Protein AF-A0A2V6EGT9-F1 (afdb_monomer)

Foldseek 3Di:
DDDPQPPVNVVVLVVLLVVVLVLVVPDDPQKDKDWDWDDDPQKIKIKIWIWGFDFDDDDPDTDTDTHTDDIGIHIHGNVCVVVSVVVSVVSVVVD

Solvent-accessible surface area (backbone atoms only — not comparable to full-atom values): 5551 Å² total; per-residue (Å²): 135,84,78,76,72,49,70,65,58,50,51,53,48,51,52,32,50,50,52,53,54,50,51,60,71,58,49,49,102,52,25,49,62,49,76,51,76,48,77,56,90,65,30,34,38,35,42,34,41,34,26,37,60,43,81,42,74,61,88,94,43,81,42,84,42,72,45,82,74,46,80,46,69,32,78,36,49,50,94,49,38,68,60,55,52,47,54,53,51,58,60,64,70,76,110

Radius of gyration: 17.05 Å; Cα contacts (8 Å, |Δi|>4): 125; chains: 1; bounding box: 44×26×51 Å

Sequence (95 aa):
KGRWKSAAALAAATWSTYNFINARMRASDTVRVQAISKRQGNVILIETQMYQRVRTRDGRKNVDRYEEQENAKLFIPTPFARIILHCARTGLSKT

Secondary structure (DSSP, 8-state):
------HHHHHHHHHHHHHHHHHHHT-BTTEEEEEEEEEETTEEEEEEEEEEEEEEEETTEEEEEEEEEEEEEEEEEGGGHHHHHHHHHHHHTT-

pLDDT: mean 75.13, std 12.08, range [35.62, 89.94]

Mean predicted aligned error: 9.97 Å

Structure (mmCIF, N/CA/C/O backbone):
data_AF-A0A2V6EGT9-F1
#
_entry.id   AF-A0A2V6EGT9-F1
#
loop_
_atom_site.group_PDB
_atom_site.id
_atom_site.type_symbol
_atom_site.label_atom_id
_atom_site.label_alt_id
_atom_site.label_comp_id
_atom_site.label_asym_id
_atom_site.label_entity_id
_atom_site.label_seq_id
_atom_site.pdbx_PDB_ins_code
_atom_site.Cartn_x
_atom_site.Cartn_y
_atom_site.Cartn_z
_atom_site.occupancy
_atom_site.B_iso_or_equiv
_atom_site.auth_seq_id
_atom_site.auth_comp_id
_atom_site.auth_asym_id
_atom_site.auth_atom_id
_atom_site.pdbx_PDB_model_num
ATOM 1 N N . LYS A 1 1 ? 19.881 5.649 -25.094 1.00 35.62 1 LYS A N 1
ATOM 2 C CA . LYS A 1 1 ? 20.446 6.552 -24.057 1.00 35.62 1 LYS A CA 1
ATOM 3 C C . LYS A 1 1 ? 19.648 6.381 -22.765 1.00 35.62 1 LYS A C 1
ATOM 5 O O . LYS A 1 1 ? 18.539 6.893 -22.669 1.00 35.62 1 LYS A O 1
ATOM 10 N N . GLY A 1 2 ? 20.152 5.565 -21.835 1.00 45.44 2 GLY A N 1
ATOM 11 C CA . GLY A 1 2 ? 19.484 5.259 -20.568 1.00 45.44 2 GLY A CA 1
ATOM 12 C C . GLY A 1 2 ? 19.493 6.473 -19.644 1.00 45.44 2 GLY A C 1
ATOM 13 O O . GLY A 1 2 ? 20.559 6.968 -19.289 1.00 45.44 2 GLY A O 1
ATOM 14 N N . ARG A 1 3 ? 18.307 6.979 -19.289 1.00 47.31 3 ARG A N 1
ATOM 15 C CA . ARG A 1 3 ? 18.157 8.017 -18.263 1.00 47.31 3 ARG A CA 1
ATOM 16 C C . ARG A 1 3 ? 18.512 7.379 -16.926 1.00 47.31 3 ARG A C 1
ATOM 18 O O . ARG A 1 3 ? 17.720 6.614 -16.380 1.00 47.31 3 ARG A O 1
ATOM 25 N N . TRP A 1 4 ? 19.706 7.681 -16.432 1.00 44.78 4 TRP A N 1
ATOM 26 C CA . TRP A 1 4 ? 20.087 7.441 -15.049 1.00 44.78 4 TRP A CA 1
ATOM 27 C C . TRP A 1 4 ? 19.017 8.099 -14.173 1.00 44.78 4 TRP A C 1
ATOM 29 O O . TRP A 1 4 ? 18.859 9.320 -14.183 1.00 44.78 4 TRP A O 1
ATOM 39 N N . LYS A 1 5 ? 18.194 7.283 -13.506 1.00 56.72 5 LYS A N 1
ATOM 40 C CA . LYS A 1 5 ? 17.264 7.776 -12.490 1.00 56.72 5 LYS A CA 1
ATOM 41 C C . LYS A 1 5 ? 18.134 8.424 -11.420 1.00 56.72 5 LYS A C 1
ATOM 43 O O . LYS A 1 5 ? 19.019 7.760 -10.889 1.00 56.72 5 LYS A O 1
ATOM 48 N N . SER A 1 6 ? 17.936 9.716 -11.172 1.00 63.19 6 SER A N 1
ATOM 49 C CA . SER A 1 6 ? 18.693 10.446 -10.155 1.00 63.19 6 SER A CA 1
ATOM 50 C C . SER A 1 6 ? 18.623 9.706 -8.815 1.00 63.19 6 SER A C 1
ATOM 52 O O . SER A 1 6 ? 17.625 9.044 -8.521 1.00 63.19 6 SER A O 1
ATOM 54 N N . ALA A 1 7 ? 19.663 9.822 -7.986 1.00 56.53 7 ALA A N 1
ATOM 55 C CA . ALA A 1 7 ? 19.684 9.208 -6.657 1.00 56.53 7 ALA A CA 1
ATOM 56 C C . ALA A 1 7 ? 18.442 9.588 -5.827 1.00 56.53 7 ALA A C 1
ATOM 58 O O . ALA A 1 7 ? 17.896 8.749 -5.121 1.00 56.53 7 ALA A O 1
ATOM 59 N N . ALA A 1 8 ? 17.923 10.807 -6.006 1.00 53.59 8 ALA A N 1
ATOM 60 C CA . ALA A 1 8 ? 16.667 11.261 -5.411 1.00 53.59 8 ALA A CA 1
ATOM 61 C C . ALA A 1 8 ? 15.438 10.468 -5.899 1.00 53.59 8 ALA A C 1
ATOM 63 O O . ALA A 1 8 ? 14.587 10.096 -5.096 1.00 53.59 8 ALA A O 1
ATOM 64 N N . ALA A 1 9 ? 15.349 10.156 -7.197 1.00 58.44 9 ALA A N 1
ATOM 65 C CA . ALA A 1 9 ? 14.263 9.340 -7.743 1.00 58.44 9 ALA A CA 1
ATOM 66 C C . ALA A 1 9 ? 14.337 7.883 -7.260 1.00 58.44 9 ALA A C 1
ATOM 68 O O . ALA A 1 9 ? 13.303 7.249 -7.050 1.00 58.44 9 ALA A O 1
ATOM 69 N N . LEU A 1 10 ? 15.550 7.354 -7.070 1.00 58.38 10 LEU A N 1
ATOM 70 C CA . LEU A 1 10 ? 15.748 6.034 -6.477 1.00 58.38 10 LEU A CA 1
ATOM 71 C C . LEU A 1 10 ? 15.385 6.041 -4.985 1.00 58.38 10 LEU A C 1
ATOM 73 O O . LEU A 1 10 ? 14.630 5.181 -4.554 1.00 58.38 10 LEU A O 1
ATOM 77 N N . ALA A 1 11 ? 15.840 7.037 -4.221 1.00 55.75 11 ALA A N 1
ATOM 78 C CA . ALA A 1 11 ? 15.535 7.184 -2.799 1.00 55.75 11 ALA A CA 1
ATOM 79 C C . ALA A 1 11 ? 14.028 7.334 -2.539 1.00 55.75 11 ALA A C 1
ATOM 81 O O . ALA A 1 11 ? 13.489 6.655 -1.668 1.00 55.75 11 ALA A O 1
ATOM 82 N N . ALA A 1 12 ? 13.326 8.141 -3.342 1.00 58.69 12 ALA A N 1
ATOM 83 C CA . ALA A 1 12 ? 11.873 8.274 -3.264 1.00 58.69 12 ALA A CA 1
ATOM 84 C C . ALA A 1 12 ? 11.155 6.943 -3.557 1.00 58.69 12 ALA A C 1
ATOM 86 O O . ALA A 1 12 ? 10.224 6.571 -2.846 1.00 58.69 12 ALA A O 1
ATOM 87 N N . ALA A 1 13 ? 11.617 6.184 -4.558 1.00 59.16 13 ALA A N 1
ATOM 88 C CA . ALA A 1 13 ? 11.057 4.869 -4.872 1.00 59.16 13 ALA A CA 1
ATOM 89 C C . ALA A 1 13 ? 11.316 3.836 -3.759 1.00 59.16 13 ALA A C 1
ATOM 91 O O . ALA A 1 13 ? 10.426 3.046 -3.432 1.00 59.16 13 ALA A O 1
ATOM 92 N N . THR A 1 14 ? 12.506 3.855 -3.153 1.00 57.62 14 THR A N 1
ATOM 93 C CA . THR A 1 14 ? 12.855 2.993 -2.015 1.00 57.62 14 THR A CA 1
ATOM 94 C C . THR A 1 14 ? 11.997 3.326 -0.795 1.00 57.62 14 THR A C 1
ATOM 96 O O . THR A 1 14 ? 11.434 2.416 -0.189 1.00 57.62 14 THR A O 1
ATOM 99 N N . TRP A 1 15 ? 11.806 4.613 -0.488 1.00 57.44 15 TRP A N 1
ATOM 100 C CA . TRP A 1 15 ? 10.949 5.077 0.608 1.00 57.44 15 TRP A CA 1
ATOM 101 C C . TRP A 1 15 ? 9.484 4.657 0.421 1.00 57.44 15 TRP A C 1
ATOM 103 O O . TRP A 1 15 ? 8.878 4.079 1.322 1.00 57.44 15 TRP A O 1
ATOM 113 N N . SER A 1 16 ? 8.925 4.844 -0.781 1.00 62.25 16 SER A N 1
ATOM 114 C CA . SER A 1 16 ? 7.562 4.395 -1.096 1.00 62.25 16 SER A CA 1
ATOM 115 C C . SER A 1 16 ? 7.402 2.873 -1.003 1.00 62.25 16 SER A C 1
ATOM 117 O O . SER A 1 16 ? 6.350 2.392 -0.584 1.00 62.25 16 SER A O 1
ATOM 119 N N . THR A 1 17 ? 8.428 2.103 -1.383 1.00 64.25 17 THR A N 1
ATOM 120 C CA . THR A 1 17 ? 8.392 0.631 -1.310 1.00 64.25 17 THR A CA 1
ATOM 121 C C . THR A 1 17 ? 8.463 0.147 0.138 1.00 64.25 17 THR A C 1
ATOM 123 O O . THR A 1 17 ? 7.720 -0.756 0.520 1.00 64.25 17 THR A O 1
ATOM 126 N N . TYR A 1 18 ? 9.306 0.778 0.959 1.00 65.00 18 TYR A N 1
ATOM 127 C CA . TYR A 1 18 ?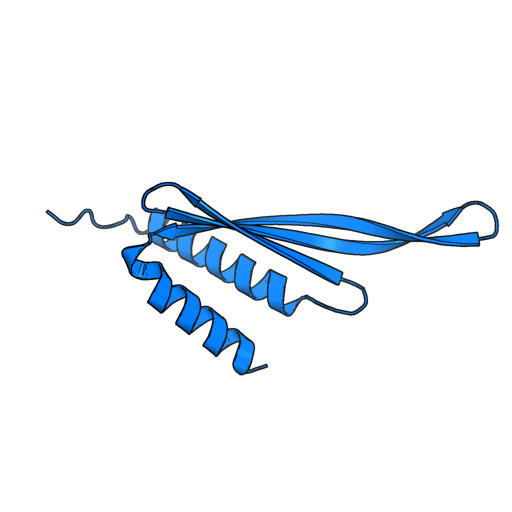 9.411 0.499 2.391 1.00 65.00 18 TYR A CA 1
ATOM 128 C C . TYR A 1 18 ? 8.085 0.761 3.115 1.00 65.00 18 TYR A C 1
ATOM 130 O O . TYR A 1 18 ? 7.594 -0.111 3.828 1.00 65.00 18 TYR A O 1
ATOM 138 N N . ASN A 1 19 ? 7.443 1.902 2.847 1.00 67.75 19 ASN A N 1
ATOM 139 C CA . ASN A 1 19 ? 6.145 2.237 3.438 1.00 67.75 19 ASN A CA 1
ATOM 140 C C . ASN A 1 19 ? 5.042 1.261 3.018 1.00 67.75 19 ASN A C 1
ATOM 142 O O . ASN A 1 19 ? 4.214 0.889 3.843 1.00 67.75 19 ASN A O 1
ATOM 146 N N . PHE A 1 20 ? 5.055 0.785 1.771 1.00 69.75 20 PHE A N 1
ATOM 147 C CA . PHE A 1 20 ? 4.119 -0.243 1.313 1.00 69.75 20 PHE A CA 1
ATOM 148 C C . PHE A 1 20 ? 4.280 -1.575 2.066 1.00 69.75 20 PHE A C 1
ATOM 150 O O . PHE A 1 20 ? 3.289 -2.160 2.506 1.00 69.75 20 PHE A O 1
ATOM 157 N N . ILE A 1 21 ? 5.517 -2.058 2.223 1.00 71.00 21 ILE A N 1
ATOM 158 C CA . ILE A 1 21 ? 5.794 -3.305 2.952 1.00 71.00 21 ILE A CA 1
ATOM 159 C C . ILE A 1 21 ? 5.435 -3.136 4.432 1.00 71.00 21 ILE A C 1
ATOM 161 O O . ILE A 1 21 ? 4.706 -3.964 4.973 1.00 71.00 21 ILE A O 1
ATOM 165 N N . ASN A 1 22 ? 5.862 -2.040 5.061 1.00 72.31 22 ASN A N 1
ATOM 166 C CA . ASN A 1 22 ? 5.544 -1.744 6.457 1.00 72.31 22 ASN A CA 1
ATOM 167 C C . ASN A 1 22 ? 4.043 -1.639 6.706 1.00 72.31 22 ASN A C 1
ATOM 169 O O . ASN A 1 22 ? 3.555 -2.227 7.667 1.00 72.31 22 ASN A O 1
ATOM 173 N N . ALA A 1 23 ? 3.303 -0.940 5.842 1.00 71.12 23 ALA A N 1
ATOM 174 C CA . ALA A 1 23 ? 1.853 -0.848 5.959 1.00 71.12 23 ALA A CA 1
ATOM 175 C C . ALA A 1 23 ? 1.222 -2.244 5.948 1.00 71.12 23 ALA A C 1
ATOM 177 O O . ALA A 1 23 ? 0.391 -2.538 6.796 1.00 71.12 23 ALA A O 1
ATOM 178 N N . ARG A 1 24 ? 1.669 -3.144 5.061 1.00 73.38 24 ARG A N 1
ATOM 179 C CA . ARG A 1 24 ? 1.181 -4.532 5.034 1.00 73.38 24 ARG A CA 1
ATOM 180 C C . ARG A 1 24 ? 1.566 -5.345 6.267 1.00 73.38 24 ARG A C 1
ATOM 182 O O . ARG A 1 24 ? 0.728 -6.099 6.746 1.00 73.38 24 ARG A O 1
ATOM 189 N N . MET A 1 25 ? 2.779 -5.182 6.791 1.00 74.62 25 MET A N 1
ATOM 190 C CA . MET A 1 25 ? 3.211 -5.875 8.014 1.00 74.62 25 MET A CA 1
ATOM 191 C C . MET A 1 25 ? 2.469 -5.394 9.269 1.00 74.62 25 MET A C 1
ATOM 193 O O . MET A 1 25 ? 2.375 -6.134 10.240 1.00 74.62 25 MET A O 1
ATOM 197 N N . ARG A 1 26 ? 1.926 -4.170 9.263 1.00 74.50 26 ARG A N 1
ATOM 198 C CA . ARG A 1 26 ? 1.133 -3.616 10.374 1.00 74.50 26 ARG A CA 1
ATOM 199 C C . ARG A 1 26 ? -0.311 -4.128 10.421 1.00 74.50 26 ARG A C 1
ATOM 201 O O . ARG A 1 26 ? -1.030 -3.784 11.360 1.00 74.50 26 ARG A O 1
ATOM 208 N N . ALA A 1 27 ? -0.754 -4.908 9.432 1.00 77.81 27 ALA A N 1
ATOM 209 C CA . ALA A 1 27 ? -2.085 -5.505 9.449 1.00 77.81 27 ALA A CA 1
ATOM 210 C C . ALA A 1 27 ? -2.266 -6.366 10.712 1.00 77.81 27 ALA A C 1
ATOM 212 O O . ALA A 1 27 ? -1.450 -7.236 11.004 1.00 77.81 27 ALA A O 1
ATOM 213 N N . SER A 1 28 ? -3.325 -6.101 11.474 1.00 80.81 28 SER A N 1
ATOM 214 C CA . SER A 1 28 ? -3.626 -6.771 12.745 1.00 80.81 28 SER A CA 1
ATOM 215 C C . SER A 1 28 ? -5.125 -6.685 13.057 1.00 80.81 28 SER A C 1
ATOM 217 O O . SER A 1 28 ? -5.882 -6.040 12.330 1.00 80.81 28 SER A O 1
ATOM 219 N N . ASP A 1 29 ? -5.576 -7.269 14.168 1.00 79.12 29 ASP A N 1
ATOM 220 C CA . ASP A 1 29 ? -6.991 -7.223 14.579 1.00 79.12 29 ASP A CA 1
ATOM 221 C C . ASP A 1 29 ? -7.526 -5.795 14.792 1.00 79.12 29 ASP A C 1
ATOM 223 O O . ASP A 1 29 ? -8.728 -5.523 14.665 1.00 79.12 29 ASP A O 1
ATOM 227 N N . THR A 1 30 ? -6.633 -4.859 15.115 1.00 81.88 30 THR A N 1
ATOM 228 C CA . THR A 1 30 ? -6.950 -3.446 15.341 1.00 81.88 30 THR A CA 1
ATOM 229 C C . THR A 1 30 ? -6.574 -2.557 14.160 1.00 81.88 30 THR A C 1
ATOM 231 O O . THR A 1 30 ? -6.973 -1.395 14.146 1.00 81.88 30 THR A O 1
ATOM 234 N N . VAL A 1 31 ? -5.871 -3.077 13.151 1.00 84.00 31 VAL A N 1
ATOM 235 C CA . VAL A 1 31 ? -5.402 -2.316 11.988 1.00 84.00 31 VAL A CA 1
ATOM 236 C C . VAL A 1 31 ? -5.785 -3.038 10.703 1.00 84.00 31 VAL A C 1
ATOM 238 O O . VAL A 1 31 ? -5.225 -4.076 10.352 1.00 84.00 31 VAL A O 1
ATOM 241 N N . ARG A 1 32 ? -6.708 -2.444 9.949 1.00 84.94 32 ARG A N 1
ATOM 242 C CA . ARG A 1 32 ? -7.068 -2.904 8.607 1.00 84.94 32 ARG A CA 1
ATOM 243 C C . ARG A 1 32 ? -6.205 -2.206 7.573 1.00 84.94 32 ARG A C 1
ATOM 245 O O . ARG A 1 32 ? -6.060 -0.990 7.596 1.00 84.94 32 ARG A O 1
ATOM 252 N N . VAL A 1 33 ? -5.686 -2.980 6.631 1.00 83.75 33 VAL A N 1
ATOM 253 C CA . VAL A 1 33 ? -4.873 -2.471 5.527 1.00 83.75 33 VAL A CA 1
ATOM 254 C C . VAL A 1 33 ? -5.563 -2.852 4.230 1.00 83.75 33 VAL A C 1
ATOM 256 O O . VAL A 1 33 ? -5.764 -4.033 3.950 1.00 83.75 33 VAL A O 1
ATOM 259 N N . GLN A 1 34 ? -5.932 -1.857 3.435 1.00 84.94 34 GLN A N 1
ATOM 260 C CA . GLN A 1 34 ? -6.49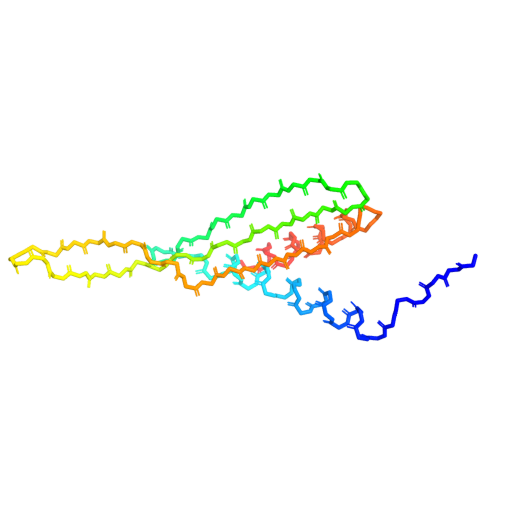4 -2.045 2.106 1.00 84.94 34 GLN A CA 1
ATOM 261 C C . GLN A 1 34 ? -5.461 -1.623 1.069 1.00 84.94 34 GLN A C 1
ATOM 263 O O . GLN A 1 34 ? -4.803 -0.602 1.228 1.00 84.94 34 GLN A O 1
ATOM 268 N N . ALA A 1 35 ? -5.307 -2.400 -0.002 1.00 83.44 35 ALA A N 1
ATOM 269 C CA . ALA A 1 35 ? -4.432 -2.040 -1.110 1.00 83.44 35 ALA A CA 1
ATOM 270 C C . ALA A 1 35 ? -5.184 -2.177 -2.434 1.00 83.44 35 ALA A C 1
ATOM 272 O O . ALA A 1 35 ? -5.728 -3.240 -2.732 1.00 83.44 35 ALA A O 1
ATOM 273 N N . ILE A 1 36 ? -5.180 -1.116 -3.234 1.00 85.31 36 ILE A N 1
ATOM 274 C CA . ILE A 1 36 ? -5.803 -1.058 -4.554 1.00 85.31 36 ILE A CA 1
ATOM 275 C C . ILE A 1 36 ? -4.704 -0.792 -5.575 1.00 85.31 36 ILE A C 1
ATOM 277 O O . ILE A 1 36 ? -3.930 0.152 -5.443 1.00 85.31 36 ILE A O 1
ATOM 281 N N . SER A 1 37 ? -4.626 -1.623 -6.611 1.00 84.06 37 SER A N 1
ATOM 282 C CA . SER A 1 37 ? -3.657 -1.450 -7.694 1.00 84.06 37 SER A CA 1
ATOM 283 C C . SER A 1 37 ? -4.344 -1.077 -8.999 1.00 84.06 37 SER A C 1
ATOM 285 O O . SER A 1 37 ? -5.307 -1.731 -9.393 1.00 84.06 37 SER A O 1
ATOM 287 N N . LYS A 1 38 ? -3.799 -0.093 -9.716 1.00 89.94 38 LYS A N 1
ATOM 288 C CA . LYS A 1 38 ? -4.236 0.295 -11.063 1.00 89.94 38 LYS A CA 1
ATOM 289 C C . LYS A 1 38 ? -3.046 0.477 -11.997 1.00 89.94 38 LYS A C 1
ATOM 291 O O . LYS A 1 38 ? -2.007 1.007 -11.606 1.00 89.94 38 LYS A O 1
ATOM 296 N N . ARG A 1 39 ? -3.193 0.060 -13.255 1.00 87.19 39 ARG A N 1
ATOM 297 C CA . ARG A 1 39 ? -2.196 0.315 -14.301 1.00 87.19 39 ARG A CA 1
ATOM 298 C C . ARG A 1 39 ? -2.488 1.658 -14.969 1.00 87.19 39 ARG A C 1
ATOM 300 O O . ARG A 1 39 ? -3.598 1.889 -15.429 1.00 87.19 39 ARG A O 1
ATOM 307 N N . GLN A 1 40 ? -1.482 2.521 -15.041 1.00 88.56 40 GLN A N 1
ATOM 308 C CA . GLN A 1 40 ? -1.514 3.819 -15.710 1.00 88.56 40 GLN A CA 1
ATOM 309 C C . GLN A 1 40 ? -0.375 3.870 -16.734 1.00 88.56 40 GLN A C 1
ATOM 311 O O . GLN A 1 40 ? 0.772 4.193 -16.417 1.00 88.56 40 GLN A O 1
ATOM 316 N N . GLY A 1 41 ? -0.678 3.465 -17.970 1.00 88.12 41 GLY A N 1
ATOM 317 C CA . GLY A 1 41 ? 0.312 3.344 -19.042 1.00 88.12 41 GLY A CA 1
ATOM 318 C C . GLY A 1 41 ? 1.452 2.384 -18.678 1.00 88.12 41 GLY A C 1
ATOM 319 O O . GLY A 1 41 ? 1.240 1.177 -18.510 1.00 88.12 41 GLY A O 1
ATOM 320 N N . ASN A 1 42 ? 2.663 2.938 -18.546 1.00 86.00 42 ASN A N 1
ATOM 321 C CA . ASN A 1 42 ? 3.885 2.200 -18.206 1.00 86.00 42 ASN A CA 1
ATOM 322 C C . ASN A 1 42 ? 4.171 2.111 -16.701 1.00 86.00 42 ASN A C 1
ATOM 324 O O . ASN A 1 42 ? 5.203 1.559 -16.313 1.00 86.00 42 ASN A O 1
ATOM 328 N N . VAL A 1 43 ? 3.271 2.587 -15.844 1.00 84.75 43 VAL A N 1
ATOM 329 C CA . VAL A 1 43 ? 3.402 2.525 -14.384 1.00 84.75 43 VAL A CA 1
ATOM 330 C C . VAL A 1 43 ? 2.220 1.758 -13.789 1.00 84.75 43 VAL A C 1
ATOM 332 O O . VAL A 1 43 ? 1.093 1.860 -14.261 1.00 84.75 43 VAL A O 1
ATOM 335 N N . ILE A 1 44 ? 2.473 0.975 -12.748 1.00 84.88 44 ILE A N 1
ATOM 336 C CA . ILE A 1 44 ? 1.470 0.375 -11.874 1.00 84.88 44 ILE A CA 1
ATOM 337 C C . ILE A 1 44 ? 1.475 1.199 -10.592 1.00 84.88 44 ILE A C 1
ATOM 339 O O . ILE A 1 44 ? 2.498 1.289 -9.918 1.00 84.88 44 ILE A O 1
ATOM 343 N N . LEU A 1 45 ? 0.350 1.819 -10.273 1.00 85.81 45 LEU A N 1
ATOM 344 C CA . LEU A 1 45 ? 0.147 2.533 -9.024 1.00 85.81 45 LEU A CA 1
ATOM 345 C C . LEU A 1 45 ? -0.543 1.592 -8.039 1.00 85.81 45 LEU A C 1
ATOM 347 O O . LEU A 1 45 ? -1.586 1.027 -8.358 1.00 85.81 45 LEU A O 1
ATOM 351 N N . ILE A 1 46 ? 0.040 1.432 -6.859 1.00 84.88 46 ILE A N 1
ATOM 352 C CA . ILE A 1 46 ? -0.567 0.751 -5.721 1.00 84.88 46 ILE A CA 1
ATOM 353 C C . ILE A 1 46 ? -0.853 1.802 -4.651 1.00 84.88 46 ILE A C 1
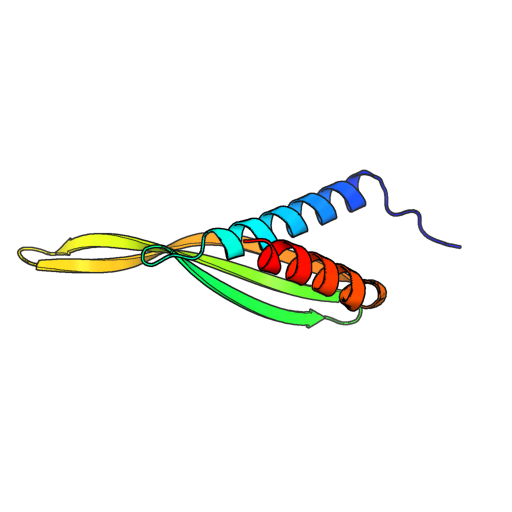ATOM 355 O O . ILE A 1 46 ? 0.067 2.427 -4.131 1.00 84.88 46 ILE A O 1
ATOM 359 N N . GLU A 1 47 ? -2.126 2.010 -4.345 1.00 86.19 47 GLU A N 1
ATOM 360 C CA . GLU A 1 47 ? -2.590 2.865 -3.254 1.00 86.19 47 GLU A CA 1
ATOM 361 C C . GLU A 1 47 ? -2.894 1.965 -2.055 1.00 86.19 47 GLU A C 1
ATOM 363 O O . GLU A 1 47 ? -3.588 0.960 -2.192 1.00 86.19 47 GLU A O 1
ATOM 368 N N . THR A 1 48 ? -2.312 2.273 -0.900 1.00 85.56 48 THR A N 1
ATOM 369 C CA . THR A 1 48 ? -2.482 1.520 0.346 1.00 85.56 48 THR A CA 1
ATOM 370 C C . THR A 1 48 ? -3.069 2.435 1.402 1.00 85.56 48 THR A C 1
ATOM 372 O O . THR A 1 48 ? -2.511 3.495 1.668 1.00 85.56 48 THR A O 1
ATOM 375 N N . GLN A 1 49 ? -4.183 2.018 1.986 1.00 87.44 49 GLN A N 1
ATOM 376 C CA . GLN A 1 49 ? -4.894 2.721 3.043 1.00 87.44 49 GLN A CA 1
ATOM 377 C C . GLN A 1 49 ? -4.827 1.900 4.322 1.00 87.44 49 GLN A C 1
ATOM 379 O O . GLN A 1 49 ? -5.098 0.697 4.310 1.00 87.44 49 GLN A O 1
ATOM 384 N N . MET A 1 50 ? -4.459 2.551 5.417 1.00 87.75 50 MET A N 1
ATOM 385 C CA . MET A 1 50 ? -4.436 1.963 6.747 1.00 87.75 50 MET A CA 1
ATOM 386 C C . MET A 1 50 ? -5.558 2.574 7.575 1.00 87.75 50 MET A C 1
ATOM 388 O O . MET A 1 50 ? -5.632 3.791 7.728 1.00 87.75 50 MET A O 1
ATOM 392 N N . TYR A 1 51 ? -6.397 1.716 8.141 1.00 87.94 51 TYR A N 1
ATOM 393 C CA . TYR A 1 51 ? -7.481 2.090 9.030 1.00 87.94 51 TYR A CA 1
ATOM 394 C C . TYR A 1 51 ? -7.254 1.478 10.403 1.00 87.94 51 TYR A C 1
ATOM 396 O O . TYR A 1 51 ? -7.095 0.263 10.525 1.00 87.94 51 TYR A O 1
ATOM 404 N N . GLN A 1 52 ? -7.295 2.293 11.447 1.00 88.50 52 GLN A N 1
ATOM 405 C CA . GLN A 1 52 ? -7.185 1.817 12.819 1.00 88.50 52 GLN A CA 1
ATOM 406 C C . GLN A 1 52 ? -8.562 1.754 13.468 1.00 88.50 52 GLN A C 1
ATOM 408 O O . GLN A 1 52 ? -9.391 2.647 13.304 1.00 88.50 52 GLN A O 1
ATOM 413 N N . ARG A 1 53 ? -8.807 0.679 14.214 1.00 85.12 53 ARG A N 1
ATOM 414 C CA . ARG A 1 53 ? -9.997 0.521 15.040 1.00 85.12 53 ARG A CA 1
ATOM 415 C C . ARG A 1 53 ? -9.899 1.478 16.222 1.00 85.12 53 ARG A C 1
ATOM 417 O O . ARG A 1 53 ? -9.059 1.302 17.102 1.00 85.12 53 ARG A O 1
ATOM 424 N N . VAL A 1 54 ? -10.795 2.449 16.256 1.00 86.00 54 VAL A N 1
ATOM 425 C CA . VAL A 1 54 ? -10.966 3.395 17.351 1.00 86.00 54 VAL A CA 1
ATOM 426 C C . VAL A 1 54 ? -12.255 3.041 18.081 1.00 86.00 54 VAL A C 1
ATOM 428 O O . VAL A 1 54 ? -13.335 2.950 17.493 1.00 86.00 54 VAL A O 1
ATOM 431 N N . ARG A 1 55 ? -12.139 2.812 19.389 1.00 82.12 55 ARG A N 1
ATOM 432 C CA . ARG A 1 55 ? -13.294 2.647 20.271 1.00 82.12 55 ARG A CA 1
ATOM 433 C C . ARG A 1 55 ? -13.758 4.019 20.708 1.00 82.12 55 ARG A C 1
ATOM 435 O O . ARG A 1 55 ? -13.069 4.689 21.469 1.00 82.12 55 ARG A O 1
ATOM 442 N N . THR A 1 56 ? -14.933 4.414 20.245 1.00 80.50 56 THR A N 1
ATOM 443 C CA . THR A 1 56 ? -15.588 5.644 20.686 1.00 80.50 56 THR A CA 1
ATOM 444 C C . THR A 1 56 ? -16.797 5.296 21.540 1.00 80.50 56 THR A C 1
ATOM 446 O O . THR A 1 56 ? -17.460 4.275 21.341 1.00 80.50 56 THR A O 1
ATOM 449 N N . ARG A 1 57 ? -17.056 6.117 22.556 1.00 76.31 57 ARG A N 1
ATOM 450 C CA . ARG A 1 57 ? -18.206 5.943 23.438 1.00 76.31 57 ARG A CA 1
ATOM 451 C C . ARG A 1 57 ? -19.343 6.805 22.909 1.00 76.31 57 ARG A C 1
ATOM 453 O O . ARG A 1 57 ? -19.230 8.025 22.915 1.00 76.31 57 ARG A O 1
ATOM 460 N N . ASP A 1 58 ? -20.420 6.167 22.470 1.00 77.62 58 ASP A N 1
ATOM 461 C CA . ASP A 1 58 ? -21.640 6.839 22.030 1.00 77.62 58 ASP A CA 1
ATOM 462 C C . ASP A 1 58 ? -22.727 6.609 23.092 1.00 77.62 58 ASP A C 1
ATOM 464 O O . ASP A 1 58 ? -23.322 5.529 23.216 1.00 77.62 58 ASP A O 1
ATOM 468 N N . GLY A 1 59 ? -22.875 7.586 23.991 1.00 81.62 59 GLY A N 1
A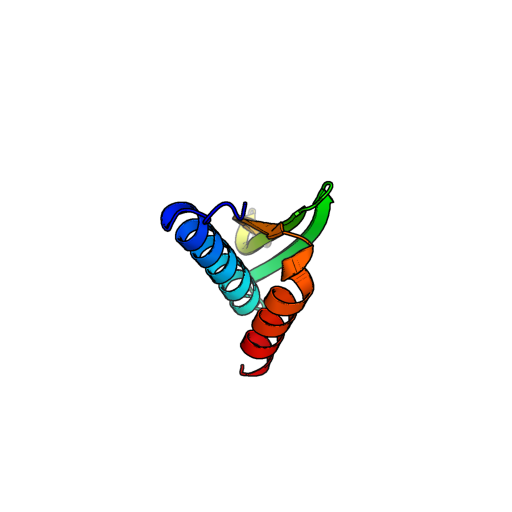TOM 469 C CA . GLY A 1 59 ? -23.708 7.474 25.189 1.00 81.62 59 GLY A CA 1
ATOM 470 C C . GLY A 1 59 ? -23.267 6.340 26.132 1.00 81.62 59 GLY A C 1
ATOM 471 O O . GLY A 1 59 ? -22.204 6.391 26.758 1.00 81.62 59 GLY A O 1
ATOM 472 N N . ARG A 1 60 ? -24.110 5.305 26.280 1.00 80.31 60 ARG A N 1
ATOM 473 C CA . ARG A 1 60 ? -23.839 4.121 27.129 1.00 80.31 60 ARG A CA 1
ATOM 474 C C . ARG A 1 60 ? -23.239 2.931 26.370 1.00 80.31 60 ARG A C 1
ATOM 476 O O . ARG A 1 60 ? -22.991 1.903 26.994 1.00 80.31 60 ARG A O 1
ATOM 483 N N . LYS A 1 61 ? -23.017 3.036 25.056 1.00 77.75 61 LYS A N 1
ATOM 484 C CA . LYS A 1 61 ? -22.499 1.938 24.228 1.00 77.75 61 LYS A CA 1
ATOM 485 C C . LYS A 1 61 ? -21.099 2.263 23.710 1.00 77.75 61 LYS A C 1
ATOM 487 O O . LYS A 1 61 ? -20.803 3.402 23.358 1.00 77.75 61 LYS A O 1
ATOM 492 N N . ASN A 1 62 ? -20.246 1.244 23.652 1.00 80.88 62 ASN A N 1
ATOM 493 C CA . ASN A 1 62 ? -18.978 1.327 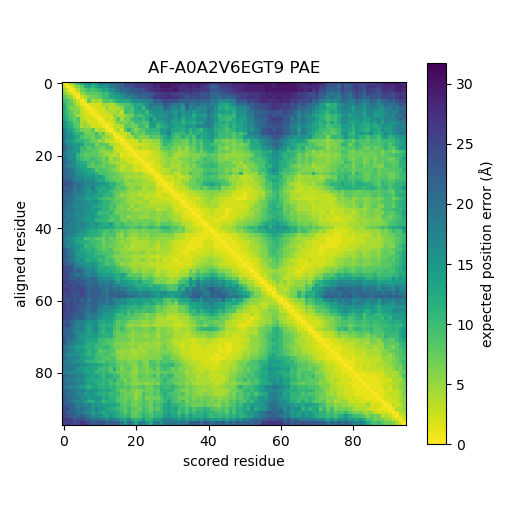22.935 1.00 80.88 62 ASN A CA 1
ATOM 494 C C . ASN A 1 62 ? -19.242 1.007 21.465 1.00 80.88 62 ASN A C 1
ATOM 496 O O . ASN A 1 62 ? -19.815 -0.038 21.158 1.00 80.88 62 ASN A O 1
ATOM 500 N N . VAL A 1 63 ? -18.834 1.906 20.576 1.00 82.69 63 VAL A N 1
ATOM 501 C CA . VAL A 1 63 ? -18.924 1.736 19.129 1.00 82.69 63 VAL A CA 1
ATOM 502 C C . VAL A 1 63 ? -17.507 1.634 18.587 1.00 82.69 63 VAL A C 1
ATOM 504 O O . VAL A 1 63 ? -16.671 2.512 18.803 1.00 82.69 63 VAL A O 1
ATOM 507 N N . ASP A 1 64 ? -17.229 0.542 17.885 1.00 81.88 64 ASP A N 1
ATOM 508 C CA . ASP A 1 64 ? -15.987 0.400 17.139 1.00 81.88 64 ASP A CA 1
ATOM 509 C C . ASP A 1 64 ? -16.137 1.092 15.784 1.00 81.88 64 ASP A C 1
ATOM 511 O O . ASP A 1 64 ? -17.014 0.745 14.992 1.00 81.88 64 ASP A O 1
ATOM 515 N N . ARG A 1 65 ? -15.276 2.072 15.514 1.00 84.06 65 ARG A N 1
ATOM 516 C CA . ARG A 1 65 ? -15.154 2.725 14.207 1.00 84.06 65 ARG A CA 1
ATOM 517 C C . ARG A 1 65 ? -13.759 2.481 13.654 1.00 84.06 65 ARG A C 1
ATOM 519 O O . ARG A 1 65 ? -12.829 2.218 14.408 1.00 84.06 65 ARG A O 1
ATOM 526 N N . TYR A 1 66 ? -13.625 2.525 12.338 1.00 83.81 66 TYR A N 1
ATOM 527 C CA . TYR A 1 66 ? -12.329 2.459 11.672 1.00 83.81 66 TYR A CA 1
ATOM 528 C C . TYR A 1 66 ? -12.018 3.840 11.107 1.00 83.81 66 TYR A C 1
ATOM 530 O O . TYR A 1 66 ? -12.783 4.346 10.289 1.00 83.81 66 TYR A O 1
ATOM 538 N N . GLU A 1 67 ? -10.923 4.442 11.555 1.00 86.69 67 GLU A N 1
ATOM 539 C CA . GLU A 1 67 ? -10.473 5.762 11.106 1.00 86.69 67 GLU A CA 1
ATOM 540 C C . GLU A 1 67 ? -9.227 5.613 10.227 1.00 86.69 67 GLU A C 1
ATOM 542 O O . GLU A 1 67 ? -8.338 4.821 10.551 1.00 86.69 67 GLU A O 1
ATOM 547 N N . GLU A 1 68 ? -9.178 6.334 9.100 1.00 85.75 68 GLU A N 1
ATOM 548 C CA . GLU A 1 68 ? -8.015 6.342 8.199 1.00 85.75 68 GLU A CA 1
ATOM 549 C C . GLU A 1 68 ? -6.835 7.016 8.904 1.00 85.75 68 GLU A C 1
ATOM 551 O O . GLU A 1 68 ? -6.938 8.153 9.355 1.00 85.75 68 GLU A O 1
ATOM 556 N N . GLN A 1 69 ? -5.722 6.296 9.011 1.00 83.81 69 GLN A N 1
ATOM 557 C CA . GLN A 1 69 ? -4.492 6.765 9.651 1.00 83.81 69 GLN A CA 1
ATOM 558 C C . GLN A 1 69 ? -3.441 7.157 8.616 1.00 83.81 69 GLN A C 1
ATOM 560 O O . GLN A 1 69 ? -2.799 8.196 8.729 1.00 83.81 69 GLN A O 1
ATOM 565 N N . GLU A 1 70 ? -3.256 6.323 7.593 1.00 81.12 70 GLU A N 1
ATOM 566 C CA . GLU A 1 70 ? -2.203 6.520 6.601 1.00 81.12 70 GLU A CA 1
ATOM 567 C C . GLU A 1 70 ? -2.705 6.174 5.197 1.00 81.12 70 GLU A C 1
ATOM 569 O O . GLU A 1 70 ? -3.410 5.182 4.990 1.00 81.12 70 GLU A O 1
ATOM 574 N N . ASN A 1 71 ? -2.270 6.971 4.220 1.00 82.06 71 ASN A N 1
ATOM 575 C CA . ASN A 1 71 ? -2.470 6.731 2.796 1.00 82.06 71 ASN A CA 1
ATOM 576 C C . ASN A 1 71 ? -1.113 6.777 2.088 1.00 82.06 71 ASN A C 1
ATOM 578 O O . ASN A 1 71 ? -0.464 7.822 2.028 1.00 82.06 71 ASN A O 1
ATOM 582 N N . ALA A 1 72 ? -0.670 5.641 1.558 1.00 80.12 72 ALA A N 1
ATOM 583 C CA . ALA A 1 72 ? 0.603 5.515 0.865 1.00 80.12 72 ALA A CA 1
ATOM 584 C C . ALA A 1 72 ? 0.389 5.170 -0.609 1.00 80.12 72 ALA A C 1
ATOM 586 O O . ALA A 1 72 ? -0.412 4.303 -0.959 1.00 80.12 72 ALA A O 1
ATOM 587 N N . LYS A 1 73 ? 1.1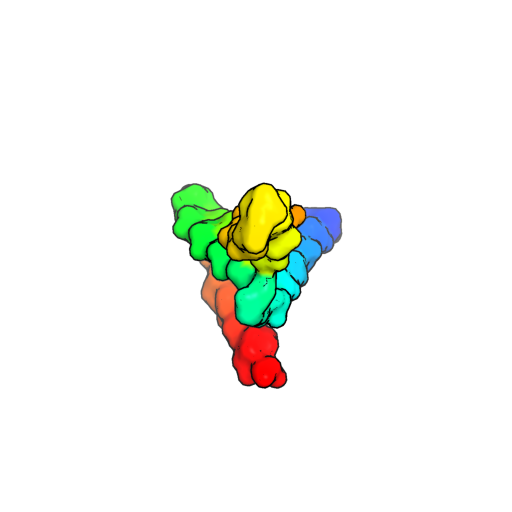60 5.814 -1.488 1.00 82.5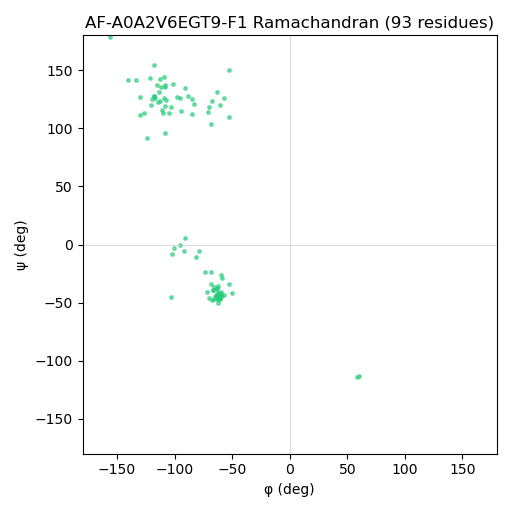6 73 LYS A N 1
ATOM 588 C CA . LYS A 1 73 ? 1.147 5.549 -2.929 1.00 82.56 73 LYS A CA 1
ATOM 589 C C . LYS A 1 73 ? 2.502 5.032 -3.381 1.00 82.56 73 LYS A C 1
ATOM 591 O O . LYS A 1 73 ? 3.529 5.674 -3.162 1.00 82.56 73 LYS A O 1
ATOM 596 N N . LEU A 1 74 ? 2.493 3.882 -4.043 1.00 80.75 74 LEU A N 1
ATOM 597 C CA . LEU A 1 74 ? 3.670 3.262 -4.633 1.00 80.75 74 LEU A CA 1
ATOM 598 C C . LEU A 1 74 ? 3.528 3.226 -6.153 1.00 80.75 74 LEU A C 1
ATOM 600 O O . LEU A 1 74 ? 2.593 2.637 -6.689 1.00 80.75 74 LEU A O 1
ATOM 604 N N . PHE A 1 75 ? 4.491 3.825 -6.847 1.00 82.50 75 PHE A N 1
ATOM 605 C CA . PHE A 1 75 ? 4.554 3.851 -8.304 1.00 82.50 75 PHE A CA 1
ATOM 606 C C . PHE A 1 75 ? 5.624 2.880 -8.793 1.00 82.50 75 PHE A C 1
ATOM 608 O O . PHE A 1 75 ? 6.820 3.085 -8.591 1.00 82.50 75 PHE A O 1
ATOM 615 N N . ILE A 1 76 ? 5.193 1.821 -9.466 1.00 81.81 76 ILE A N 1
ATOM 616 C CA . ILE A 1 76 ? 6.051 0.748 -9.955 1.00 81.81 76 ILE A CA 1
ATOM 617 C C . ILE A 1 76 ? 6.120 0.834 -11.479 1.00 81.81 76 ILE A C 1
ATOM 619 O O . ILE A 1 76 ? 5.122 0.573 -12.149 1.00 81.81 76 ILE A O 1
ATOM 623 N N . PRO A 1 77 ? 7.272 1.150 -12.088 1.00 83.75 77 PRO A N 1
ATOM 624 C CA . PRO A 1 77 ? 7.394 1.050 -13.534 1.00 83.75 77 PRO A CA 1
ATOM 625 C C . PRO A 1 77 ? 7.215 -0.408 -13.971 1.00 83.75 77 PRO A C 1
ATOM 627 O O . PRO A 1 77 ? 7.868 -1.308 -13.440 1.00 83.75 77 PRO A O 1
ATOM 630 N N . THR A 1 78 ? 6.364 -0.630 -14.970 1.00 84.38 78 THR A N 1
ATOM 631 C CA . THR A 1 78 ? 5.964 -1.961 -15.460 1.00 84.38 78 THR A CA 1
ATOM 632 C C . THR A 1 78 ? 7.151 -2.892 -15.745 1.00 84.38 78 THR A C 1
ATOM 634 O O . THR A 1 78 ? 7.080 -4.047 -15.323 1.00 84.38 78 THR A O 1
ATOM 637 N N . PRO A 1 79 ? 8.270 -2.431 -16.351 1.00 86.31 79 PRO A N 1
ATOM 638 C CA . PRO A 1 79 ? 9.426 -3.300 -16.594 1.00 86.31 79 PRO A CA 1
ATOM 639 C C . PRO A 1 79 ? 10.021 -3.923 -15.323 1.00 86.31 79 PRO A C 1
ATOM 641 O O . PRO A 1 79 ? 10.565 -5.020 -15.372 1.00 86.31 79 PRO A O 1
ATOM 644 N N . PHE A 1 80 ? 9.891 -3.251 -14.176 1.00 80.00 80 PHE A N 1
ATOM 645 C CA . PHE A 1 80 ? 10.440 -3.702 -12.894 1.00 80.00 80 PHE A CA 1
ATOM 646 C C . PHE A 1 80 ? 9.393 -4.351 -11.984 1.00 80.00 80 PHE A C 1
ATOM 648 O O . PHE A 1 80 ? 9.738 -4.837 -10.908 1.00 80.00 80 PHE A O 1
ATOM 655 N N . ALA A 1 81 ? 8.123 -4.392 -12.400 1.00 79.69 81 ALA A N 1
ATOM 656 C CA . ALA A 1 81 ? 7.030 -4.835 -11.543 1.00 79.69 81 ALA A CA 1
ATOM 657 C C . ALA A 1 81 ? 7.210 -6.267 -11.040 1.00 79.69 81 ALA A C 1
ATOM 659 O O . ALA A 1 81 ? 6.992 -6.532 -9.863 1.00 79.69 81 ALA A O 1
ATOM 660 N N . ARG A 1 82 ? 7.678 -7.178 -11.900 1.00 79.62 82 ARG A N 1
ATOM 661 C CA . ARG A 1 82 ? 7.941 -8.571 -11.511 1.00 79.62 82 ARG A CA 1
ATOM 662 C C . ARG A 1 82 ? 8.983 -8.681 -10.399 1.00 79.62 82 ARG A C 1
ATOM 664 O O . ARG A 1 82 ? 8.742 -9.389 -9.429 1.00 79.62 82 ARG A O 1
ATOM 671 N N . ILE A 1 83 ? 10.099 -7.962 -10.522 1.00 77.50 83 ILE A N 1
ATOM 672 C CA . ILE A 1 83 ? 11.192 -8.000 -9.540 1.00 77.50 83 ILE A CA 1
ATOM 673 C C . ILE A 1 83 ? 10.730 -7.377 -8.220 1.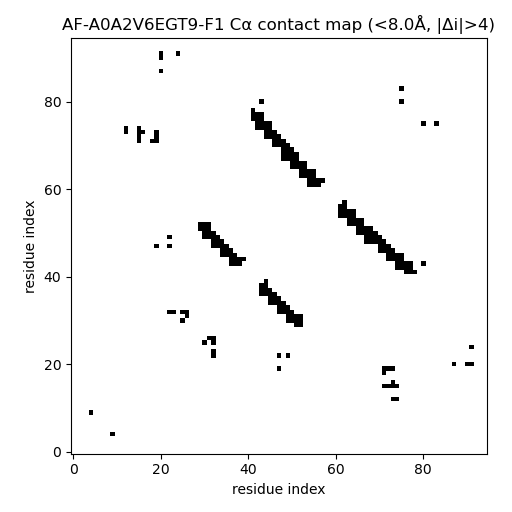00 77.50 83 ILE A C 1
ATOM 675 O O . ILE A 1 83 ? 10.878 -7.992 -7.172 1.00 77.50 83 ILE A O 1
ATOM 679 N N . ILE A 1 84 ? 10.096 -6.203 -8.268 1.00 76.19 84 ILE A N 1
ATOM 680 C CA . ILE A 1 84 ? 9.632 -5.500 -7.063 1.00 76.19 84 ILE A CA 1
ATOM 681 C C . ILE A 1 84 ? 8.567 -6.320 -6.320 1.00 76.19 84 ILE A C 1
ATOM 683 O O . ILE A 1 84 ? 8.649 -6.473 -5.103 1.00 76.19 84 ILE A O 1
ATOM 687 N N . LEU A 1 85 ? 7.601 -6.905 -7.038 1.00 72.94 85 LEU A N 1
ATOM 688 C CA . LEU A 1 85 ? 6.589 -7.775 -6.432 1.00 72.94 85 LEU A CA 1
ATOM 689 C C . LEU A 1 85 ? 7.201 -9.058 -5.862 1.00 72.94 85 LEU A C 1
ATOM 691 O O . LEU A 1 85 ? 6.759 -9.519 -4.812 1.00 72.94 85 LEU A O 1
ATOM 695 N N . HIS A 1 86 ? 8.210 -9.626 -6.525 1.00 75.62 86 HIS A N 1
ATOM 696 C CA . HIS A 1 86 ? 8.942 -10.779 -6.007 1.00 75.62 86 HIS A CA 1
ATOM 697 C C . HIS A 1 86 ? 9.656 -10.434 -4.693 1.00 75.62 86 HIS A C 1
ATOM 699 O O . HIS A 1 86 ? 9.439 -11.117 -3.698 1.00 75.62 86 HIS A O 1
ATOM 705 N N . CYS A 1 87 ? 10.410 -9.333 -4.641 1.00 71.00 87 CYS A N 1
ATOM 706 C CA . CYS A 1 87 ? 11.081 -8.880 -3.420 1.00 71.00 87 CYS A CA 1
ATOM 707 C C . CYS A 1 87 ? 10.092 -8.595 -2.280 1.00 71.00 87 CYS A C 1
ATOM 709 O O . CYS A 1 87 ? 10.336 -9.006 -1.148 1.00 71.00 87 CYS A O 1
ATOM 711 N N . ALA A 1 88 ? 8.958 -7.949 -2.575 1.00 70.38 88 ALA A N 1
ATOM 712 C CA . ALA A 1 88 ? 7.919 -7.689 -1.581 1.00 70.38 88 ALA A CA 1
ATOM 713 C C . ALA A 1 88 ? 7.313 -8.989 -1.024 1.00 70.38 88 ALA A C 1
ATOM 715 O O . ALA A 1 88 ? 7.142 -9.112 0.185 1.00 70.38 88 ALA A O 1
ATOM 716 N N . ARG A 1 89 ? 7.029 -9.981 -1.882 1.00 71.50 89 ARG A N 1
ATOM 717 C CA . ARG A 1 89 ? 6.551 -11.306 -1.446 1.00 71.50 89 ARG A CA 1
ATOM 718 C C . ARG A 1 89 ? 7.577 -12.020 -0.571 1.00 71.50 89 ARG A C 1
ATOM 720 O O . ARG A 1 89 ? 7.211 -12.521 0.483 1.00 71.50 89 ARG A O 1
ATOM 727 N N . THR A 1 90 ? 8.843 -12.039 -0.980 1.00 71.88 90 THR A N 1
ATOM 728 C CA . THR A 1 90 ? 9.919 -12.676 -0.208 1.00 71.88 90 THR A CA 1
ATOM 729 C C . THR A 1 90 ? 10.117 -12.001 1.148 1.00 71.88 90 THR A C 1
ATOM 731 O O . THR A 1 90 ? 10.339 -12.692 2.136 1.00 71.88 90 THR A O 1
ATOM 734 N N . GLY A 1 91 ? 10.002 -10.671 1.219 1.00 64.69 91 GLY A N 1
ATOM 735 C CA . GLY A 1 91 ? 10.043 -9.931 2.482 1.00 64.69 91 GLY A CA 1
ATOM 736 C C . GLY A 1 91 ? 8.889 -10.296 3.419 1.00 64.69 91 GLY A C 1
ATOM 737 O O . GLY A 1 91 ? 9.127 -10.549 4.592 1.00 64.69 91 GLY A O 1
ATOM 738 N N . LEU A 1 92 ? 7.666 -10.398 2.888 1.00 64.94 92 LEU A N 1
ATOM 739 C CA . LEU A 1 92 ? 6.470 -10.758 3.664 1.00 64.94 92 LEU A CA 1
ATOM 740 C C . LEU A 1 92 ? 6.407 -12.242 4.058 1.00 64.94 92 LEU A C 1
ATOM 742 O O . LEU A 1 92 ? 5.723 -12.586 5.008 1.00 64.94 92 LEU A O 1
ATOM 746 N N . SER A 1 93 ? 7.087 -13.127 3.327 1.00 65.25 93 SER A N 1
ATOM 7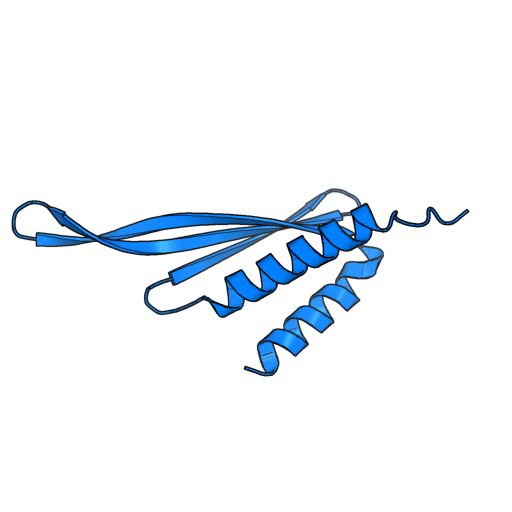47 C CA . SER A 1 93 ? 7.106 -14.571 3.603 1.00 65.25 93 SER A CA 1
ATOM 748 C C . SER A 1 93 ? 8.100 -14.972 4.699 1.00 65.25 93 SER A C 1
ATOM 750 O O . SER A 1 93 ? 8.125 -16.139 5.080 1.00 65.25 93 SER A O 1
ATOM 752 N N . LYS A 1 94 ? 8.980 -14.059 5.131 1.00 56.75 94 LYS A N 1
ATOM 753 C CA . LYS A 1 94 ? 9.977 -14.315 6.188 1.00 56.75 94 LYS A CA 1
ATOM 754 C C . LYS A 1 94 ? 9.486 -13.952 7.594 1.00 56.75 94 LYS A C 1
ATOM 756 O O . LYS A 1 94 ? 10.208 -14.205 8.555 1.00 56.75 94 LYS A O 1
ATOM 761 N N . THR A 1 95 ? 8.304 -13.357 7.687 1.00 49.12 95 THR A N 1
ATOM 762 C CA . THR A 1 95 ? 7.502 -13.187 8.906 1.00 49.12 95 THR A CA 1
ATOM 763 C C . THR A 1 95 ? 6.491 -14.308 9.010 1.00 49.12 95 THR A C 1
ATOM 765 O O . THR A 1 95 ? 6.326 -14.825 10.131 1.00 49.12 95 THR A O 1
#

Nearest PDB structures (foldseek):
  1i4e-assembly1_A  TM=4.467E-01  e=1.158E-01  Autographa californica nucleopolyhedrovirus
  1y8c-assembly1_A  TM=3.939E-01  e=4.793E-02  Clostridium acetobutylicum ATCC 824
  8igd-assembly1_A  TM=3.616E-01  e=4.080E-01  Arabidopsis thaliana
  4akr-assembly1_A  TM=2.827E-01  e=5.953E-01  Dictyostelium discoideum AX2